Protein AF-A0ABD0NA34-F1 (afdb_monomer)

Mean predicted aligned error: 2.72 Å

Nearest PDB structures (foldseek):
  7ok5-assembly1_B  TM=9.257E-01  e=8.835E-05  Mus musculus
  7ok5-assembly1_A  TM=9.294E-01  e=1.356E-04  Mus musculus
  3p3y-assembly1_A  TM=9.213E-01  e=1.356E-04  Homo sapiens
  5e5r-assembly2_D  TM=9.156E-01  e=1.666E-03  Mus musculus
  5e5r-assembly1_B  TM=9.125E-01  e=2.128E-03  Mus musculus

Foldseek 3Di:
DFWQKDKDFQNHHDDCVQWDQPPNNPDIDHHPDDPVPDGWMKIWTDDPVGIDIDIDD

Solvent-accessible surfac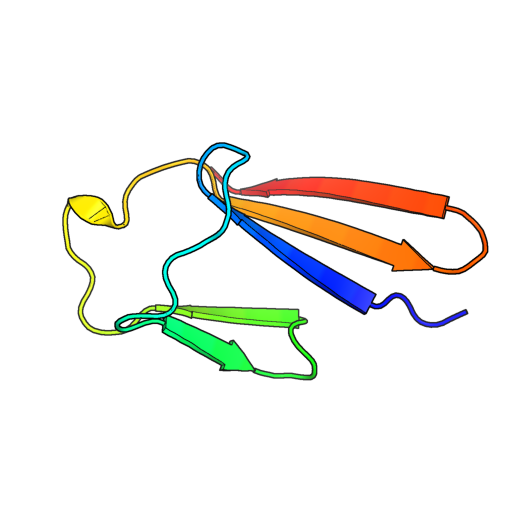e area (backbone atoms only — not comparable to full-atom values): 3558 Å² total; per-residue (Å²): 124,85,60,51,47,47,68,28,39,73,89,35,82,60,75,59,78,58,41,45,69,36,79,84,44,72,37,82,45,76,50,85,85,54,80,86,72,66,69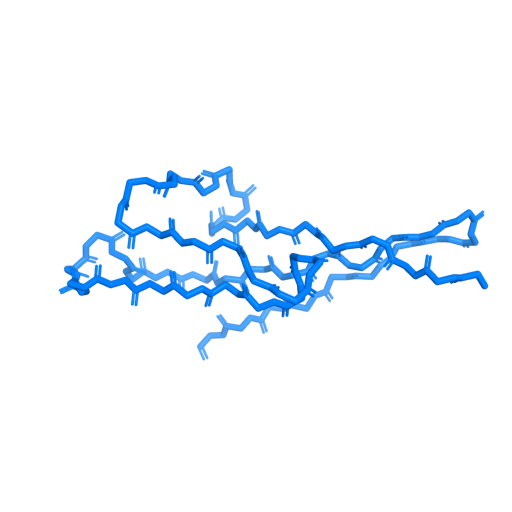,41,36,33,43,37,41,34,39,102,89,50,72,51,78,46,81,50,123

Structure (mmCIF, N/CA/C/O backbone):
data_AF-A0ABD0NA34-F1
#
_entry.id   AF-A0ABD0NA34-F1
#
loop_
_atom_site.group_PDB
_atom_site.id
_atom_site.type_symbol
_atom_site.label_atom_id
_atom_site.label_alt_id
_atom_site.label_comp_id
_atom_site.label_asym_id
_atom_site.label_entity_id
_atom_site.label_seq_id
_atom_site.pdbx_PDB_ins_code
_atom_site.Cartn_x
_atom_site.Cartn_y
_atom_site.Cartn_z
_atom_site.occupancy
_atom_site.B_iso_or_equiv
_atom_site.auth_seq_id
_atom_site.auth_comp_id
_atom_site.auth_asym_id
_atom_site.auth_atom_id
_atom_site.pdbx_PDB_model_num
ATOM 1 N N . PRO A 1 1 ? 13.923 -8.714 -10.149 1.00 88.69 1 PRO A N 1
ATOM 2 C CA . PRO A 1 1 ? 14.223 -8.000 -8.882 1.00 88.69 1 PRO A CA 1
ATOM 3 C C . PRO A 1 1 ? 12.932 -7.902 -8.067 1.00 88.69 1 PRO A C 1
ATOM 5 O O . PRO A 1 1 ? 11.897 -7.617 -8.663 1.00 88.69 1 PRO A O 1
ATOM 8 N N . THR A 1 2 ? 12.963 -8.186 -6.764 1.00 92.88 2 THR A N 1
ATOM 9 C CA . THR A 1 2 ? 11.757 -8.152 -5.917 1.00 92.88 2 THR A CA 1
ATOM 10 C C . THR A 1 2 ? 11.179 -6.734 -5.867 1.00 92.88 2 THR A C 1
ATOM 12 O O . THR A 1 2 ? 11.942 -5.811 -5.581 1.00 92.88 2 THR A O 1
ATOM 15 N N . PRO A 1 3 ? 9.880 -6.532 -6.159 1.00 96.56 3 PRO A N 1
ATOM 16 C CA . PRO A 1 3 ? 9.281 -5.206 -6.116 1.00 96.56 3 PRO A CA 1
ATOM 17 C C . PRO A 1 3 ? 8.964 -4.757 -4.687 1.00 96.56 3 PRO A C 1
ATOM 19 O O . PRO A 1 3 ? 8.591 -5.572 -3.832 1.00 96.56 3 PRO A O 1
ATOM 22 N N . SER A 1 4 ? 9.083 -3.453 -4.452 1.00 96.56 4 SER A N 1
ATOM 23 C CA . SER A 1 4 ? 8.483 -2.768 -3.308 1.00 96.56 4 SER A CA 1
ATOM 24 C C . SER A 1 4 ? 7.021 -2.442 -3.614 1.00 96.56 4 SER A C 1
ATOM 26 O O . SER A 1 4 ? 6.660 -2.240 -4.773 1.00 96.56 4 SER A O 1
ATOM 28 N N . ILE A 1 5 ? 6.181 -2.423 -2.577 1.00 97.38 5 ILE A N 1
ATOM 29 C CA . ILE A 1 5 ? 4.758 -2.089 -2.692 1.00 97.38 5 ILE A CA 1
ATOM 30 C C . ILE A 1 5 ? 4.496 -0.748 -2.011 1.00 97.38 5 ILE A C 1
ATOM 32 O O . ILE A 1 5 ? 4.926 -0.534 -0.872 1.00 97.38 5 ILE A O 1
ATOM 36 N N . LYS A 1 6 ? 3.767 0.127 -2.704 1.00 97.00 6 LYS A N 1
ATOM 37 C CA . LYS A 1 6 ? 3.189 1.363 -2.170 1.00 97.00 6 LYS A CA 1
ATOM 38 C C . LYS A 1 6 ? 1.669 1.293 -2.297 1.00 97.00 6 LYS A C 1
ATOM 40 O O . LYS A 1 6 ? 1.170 0.763 -3.283 1.00 97.00 6 LYS A O 1
ATOM 45 N N . TRP A 1 7 ? 0.966 1.829 -1.306 1.00 97.62 7 TRP A N 1
ATOM 46 C CA . TRP A 1 7 ? -0.489 1.939 -1.311 1.00 97.62 7 TRP A CA 1
ATOM 47 C C . TRP A 1 7 ? -0.908 3.405 -1.370 1.00 97.62 7 TRP A C 1
ATOM 49 O O . TRP A 1 7 ? -0.322 4.237 -0.672 1.00 97.62 7 TRP A O 1
ATOM 59 N N . THR A 1 8 ? -1.917 3.699 -2.180 1.00 97.19 8 THR A N 1
A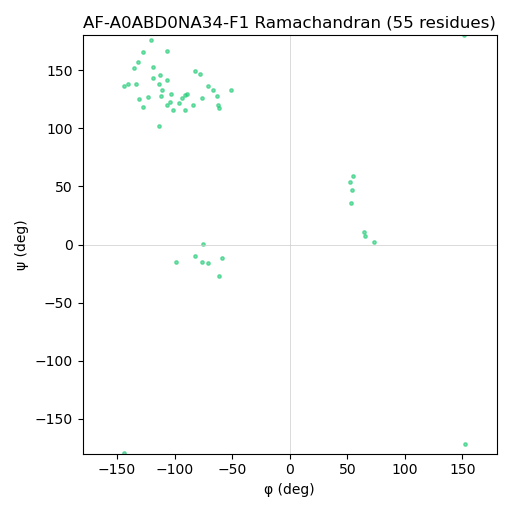TOM 60 C CA . THR A 1 8 ? -2.612 4.990 -2.257 1.00 97.19 8 THR A CA 1
ATOM 61 C C . THR A 1 8 ? -4.120 4.758 -2.226 1.00 97.19 8 THR A C 1
ATOM 63 O O . THR A 1 8 ? -4.590 3.656 -2.513 1.00 97.19 8 THR A O 1
ATOM 66 N N . LYS A 1 9 ? -4.874 5.774 -1.814 1.00 95.88 9 LYS A N 1
ATOM 67 C CA . LYS A 1 9 ? -6.338 5.769 -1.808 1.00 95.88 9 LYS A CA 1
ATOM 68 C C . LYS A 1 9 ? -6.786 6.961 -2.635 1.00 95.88 9 LYS A C 1
ATOM 70 O O . LYS A 1 9 ? -6.291 8.055 -2.395 1.00 95.88 9 LYS A O 1
ATOM 75 N N . ASP A 1 10 ? -7.643 6.743 -3.623 1.00 95.31 10 ASP A N 1
ATOM 76 C CA . ASP A 1 10 ? -8.120 7.787 -4.537 1.00 95.31 10 ASP A CA 1
ATOM 77 C C . ASP A 1 10 ? -6.956 8.558 -5.198 1.00 95.31 10 ASP A C 1
ATOM 79 O O . ASP A 1 10 ? -7.017 9.763 -5.415 1.00 95.31 10 ASP A O 1
ATOM 83 N N . TRP A 1 11 ? -5.864 7.842 -5.499 1.00 94.38 11 TRP A N 1
ATOM 84 C CA . TRP A 1 11 ? -4.589 8.372 -6.016 1.00 94.38 11 TRP A CA 1
ATOM 85 C C . TRP A 1 11 ? -3.803 9.286 -5.061 1.00 94.38 11 TRP A C 1
ATOM 87 O O . TRP A 1 11 ? -2.739 9.786 -5.428 1.00 94.38 11 TRP A O 1
ATOM 97 N N . GLU A 1 12 ? -4.248 9.415 -3.814 1.00 95.50 12 GLU A N 1
ATOM 98 C CA . GLU A 1 12 ? -3.604 10.189 -2.756 1.00 95.50 12 GLU A CA 1
ATOM 99 C C . GLU A 1 12 ? -2.925 9.300 -1.702 1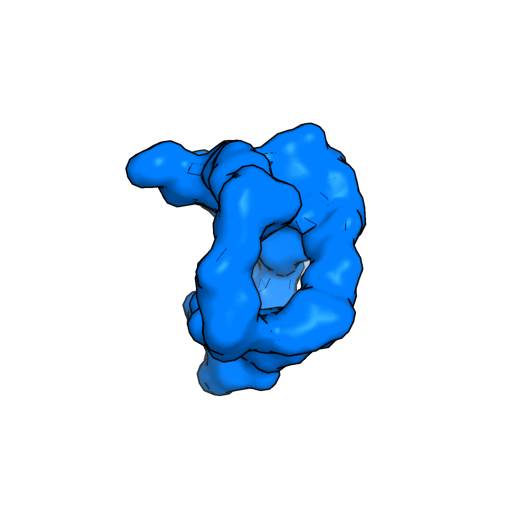.00 95.50 12 GLU A C 1
ATOM 101 O O . GLU A 1 12 ? -3.100 8.078 -1.634 1.00 95.50 12 GLU A O 1
ATOM 106 N N . GLU A 1 13 ? -2.083 9.915 -0.871 1.00 94.25 13 GLU A N 1
ATOM 107 C CA . GLU A 1 13 ? -1.418 9.209 0.218 1.00 94.25 13 GLU A CA 1
ATOM 108 C C . GLU A 1 13 ? -2.428 8.752 1.278 1.00 94.25 13 GLU A C 1
ATOM 110 O O . GLU A 1 13 ? -3.287 9.505 1.732 1.00 94.25 13 GLU A O 1
ATOM 115 N N . ILE A 1 14 ? -2.313 7.492 1.701 1.00 93.12 14 ILE A N 1
ATOM 116 C CA . ILE A 1 14 ? -3.233 6.925 2.683 1.00 93.12 14 ILE A CA 1
ATOM 117 C C . ILE A 1 14 ? -2.888 7.442 4.078 1.00 93.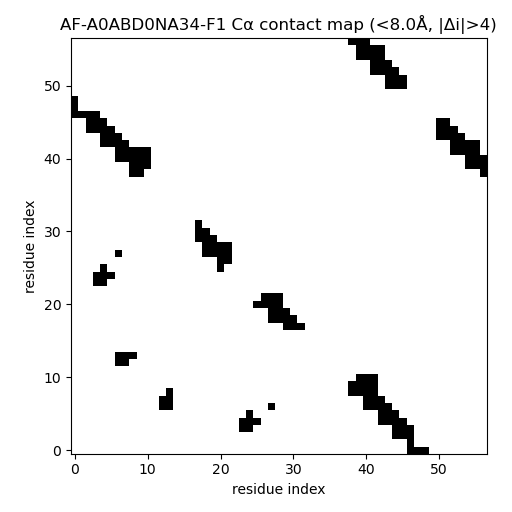12 14 ILE A C 1
ATOM 119 O O . ILE A 1 14 ? -1.785 7.223 4.581 1.00 93.12 14 ILE A O 1
ATOM 123 N N . SER A 1 15 ? -3.877 8.015 4.765 1.00 90.94 15 SER A N 1
ATOM 124 C CA . SER A 1 15 ? -3.783 8.250 6.207 1.00 90.94 15 SER A CA 1
ATOM 125 C C . SER A 1 15 ? -3.625 6.926 6.955 1.00 90.94 15 SER A C 1
ATOM 127 O O . SER A 1 15 ? -4.518 6.075 6.948 1.00 90.94 15 SER A O 1
ATOM 129 N N . MET A 1 16 ? -2.495 6.761 7.642 1.00 91.88 16 MET A N 1
ATOM 130 C CA . MET A 1 16 ? -2.177 5.541 8.390 1.00 91.88 16 MET A CA 1
ATOM 131 C C . MET A 1 16 ? -2.944 5.412 9.719 1.00 91.88 16 MET A C 1
ATOM 133 O O . MET A 1 16 ? -2.793 4.417 10.429 1.00 91.88 16 MET A O 1
ATOM 137 N N . THR A 1 17 ? -3.804 6.372 10.066 1.00 90.81 17 THR A N 1
ATOM 138 C CA . THR A 1 17 ? -4.669 6.288 11.249 1.00 90.81 17 THR A CA 1
ATOM 139 C C . THR A 1 17 ? -5.633 5.108 11.115 1.00 90.81 17 THR A C 1
ATOM 141 O O . THR A 1 17 ? -6.402 5.022 10.161 1.00 90.81 17 THR A O 1
ATOM 144 N N . GLY A 1 18 ? -5.567 4.162 12.059 1.00 90.94 18 GLY A N 1
ATOM 145 C CA . GLY A 1 18 ? -6.372 2.933 12.024 1.00 90.94 18 GLY A CA 1
ATOM 146 C C . GLY A 1 18 ? -5.927 1.903 10.976 1.00 90.94 18 GLY A C 1
ATOM 147 O O . GLY A 1 18 ? -6.533 0.836 10.875 1.00 90.94 18 GLY A O 1
ATOM 148 N N . LYS A 1 19 ? -4.848 2.166 10.228 1.00 94.94 19 LYS A N 1
ATOM 149 C CA . LYS A 1 19 ? -4.349 1.303 9.149 1.00 94.94 19 LYS A CA 1
ATOM 150 C C . LYS A 1 19 ? -2.939 0.812 9.450 1.00 94.94 19 LYS A C 1
ATOM 152 O O . LYS A 1 19 ? -2.174 1.436 10.180 1.00 94.94 19 LYS A O 1
ATOM 157 N N . LYS A 1 20 ? -2.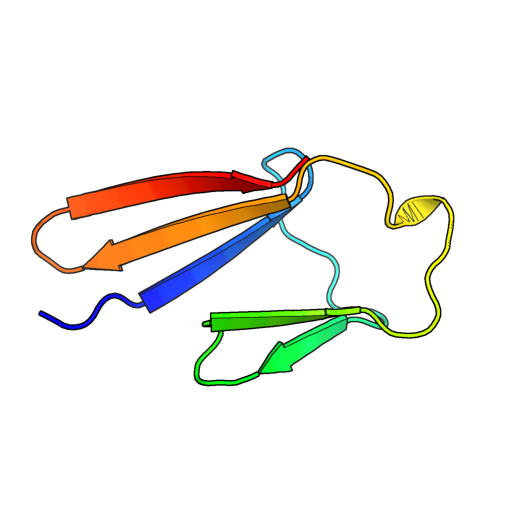581 -0.348 8.911 1.00 96.06 20 LYS A N 1
ATOM 158 C CA . LYS A 1 20 ? -1.266 -0.955 9.109 1.00 96.06 20 LYS A CA 1
ATOM 159 C C . LYS A 1 20 ? -0.809 -1.663 7.845 1.00 96.06 20 LYS A C 1
ATOM 161 O O . LYS A 1 20 ? -1.574 -2.401 7.235 1.00 96.06 20 LYS A O 1
ATOM 166 N N . LEU A 1 21 ? 0.459 -1.473 7.501 1.00 96.56 21 LEU A N 1
ATOM 167 C CA . LEU A 1 21 ? 1.127 -2.242 6.463 1.00 96.56 21 LEU A CA 1
ATOM 168 C C . LEU A 1 21 ? 1.757 -3.494 7.081 1.00 96.56 21 LEU A C 1
ATOM 170 O O . LEU A 1 21 ? 2.459 -3.431 8.092 1.00 96.56 21 LEU A O 1
ATOM 174 N N . GLU A 1 22 ? 1.477 -4.642 6.481 1.00 96.94 22 GLU A N 1
ATOM 175 C CA . GLU A 1 22 ? 1.976 -5.952 6.889 1.00 96.94 22 GLU A CA 1
ATOM 176 C C . GLU A 1 22 ? 2.627 -6.650 5.687 1.00 96.94 22 GLU A C 1
ATOM 178 O O . GLU A 1 22 ? 2.493 -6.210 4.541 1.00 96.94 22 GLU A O 1
ATOM 183 N N . ASN A 1 23 ? 3.383 -7.721 5.951 1.00 95.75 23 ASN A N 1
ATOM 184 C CA . ASN A 1 23 ? 4.056 -8.510 4.916 1.00 95.75 23 ASN A CA 1
ATOM 185 C C . ASN A 1 23 ? 4.910 -7.651 3.955 1.00 95.75 23 ASN A C 1
ATOM 187 O O . ASN A 1 23 ? 4.722 -7.687 2.742 1.00 95.75 23 ASN A O 1
ATOM 191 N N . PHE A 1 24 ? 5.825 -6.831 4.489 1.00 94.50 24 PHE A N 1
ATOM 192 C CA . PHE A 1 24 ? 6.654 -5.909 3.690 1.00 94.50 24 PHE A CA 1
ATOM 193 C C . PHE A 1 24 ? 5.816 -4.991 2.783 1.00 94.50 24 PHE A C 1
ATOM 195 O O . PHE A 1 24 ? 6.084 -4.855 1.588 1.00 94.50 24 PHE A O 1
ATOM 202 N N . ASN A 1 25 ? 4.766 -4.406 3.361 1.00 95.94 25 ASN A N 1
ATOM 203 C CA . ASN A 1 25 ? 3.794 -3.535 2.699 1.00 95.94 25 ASN A CA 1
ATOM 204 C C . ASN A 1 25 ? 2.953 -4.214 1.612 1.00 95.94 25 ASN A C 1
ATOM 206 O O . ASN A 1 25 ? 2.235 -3.531 0.892 1.00 95.94 25 ASN A O 1
ATOM 210 N N . LYS A 1 26 ? 2.989 -5.543 1.484 1.00 94.81 26 LYS A N 1
ATOM 211 C CA . LYS A 1 26 ? 2.151 -6.280 0.521 1.00 94.81 26 LYS A CA 1
ATOM 212 C C . LYS A 1 26 ? 0.700 -6.398 0.981 1.00 94.81 26 LYS A C 1
ATOM 214 O O . LYS A 1 26 ? -0.160 -6.740 0.180 1.00 94.81 26 LYS A O 1
ATOM 219 N N . THR A 1 27 ? 0.431 -6.127 2.255 1.00 95.88 27 THR A N 1
ATOM 220 C CA . THR A 1 27 ? -0.911 -6.198 2.831 1.00 95.88 27 THR A CA 1
ATOM 221 C C . THR A 1 27 ? -1.229 -4.893 3.543 1.00 95.88 27 THR A C 1
ATOM 223 O O . THR A 1 27 ? -0.554 -4.537 4.509 1.00 95.88 27 THR A O 1
ATOM 226 N N . LEU A 1 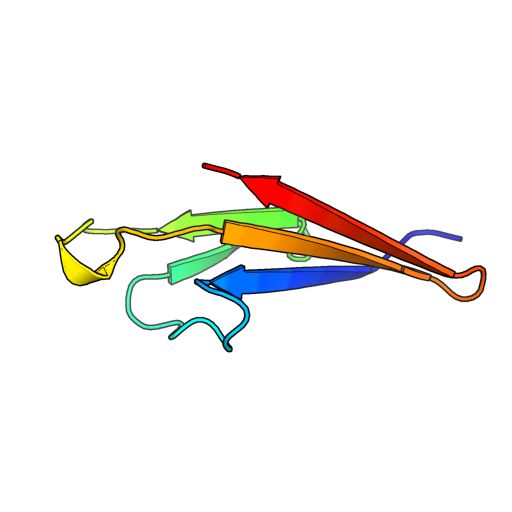28 ? -2.266 -4.193 3.084 1.00 96.50 28 LEU A N 1
ATOM 227 C CA . LEU A 1 28 ? -2.866 -3.075 3.802 1.00 96.50 28 LEU A CA 1
ATOM 228 C C . LEU A 1 28 ? -3.999 -3.606 4.682 1.00 96.50 28 LEU A C 1
ATOM 230 O O . LEU A 1 28 ? -4.990 -4.139 4.191 1.00 96.50 28 LEU A O 1
ATOM 234 N N . ARG A 1 29 ? -3.845 -3.470 5.996 1.00 96.12 29 ARG A N 1
ATOM 235 C CA . ARG A 1 29 ? -4.848 -3.862 6.982 1.00 96.12 29 ARG A CA 1
ATOM 236 C C . ARG A 1 29 ? -5.508 -2.625 7.571 1.00 96.12 29 ARG A C 1
ATOM 238 O O . ARG A 1 29 ? -4.841 -1.832 8.228 1.00 96.12 29 ARG A O 1
ATOM 245 N N . ILE A 1 30 ? -6.819 -2.511 7.408 1.00 95.25 30 ILE A N 1
ATOM 246 C CA . ILE A 1 30 ? -7.639 -1.437 7.980 1.00 95.25 30 ILE A CA 1
ATOM 247 C C . ILE A 1 30 ? -8.379 -2.002 9.196 1.00 95.25 30 ILE A C 1
ATOM 249 O O . ILE A 1 30 ? -8.953 -3.091 9.132 1.00 95.25 30 ILE A O 1
ATOM 253 N N . LYS A 1 31 ? -8.310 -1.311 10.334 1.00 93.25 31 LYS A N 1
ATOM 254 C CA . LYS A 1 31 ? -9.031 -1.661 11.564 1.00 93.25 31 LYS A CA 1
ATOM 255 C C . LYS A 1 31 ? -10.081 -0.595 11.846 1.00 93.25 31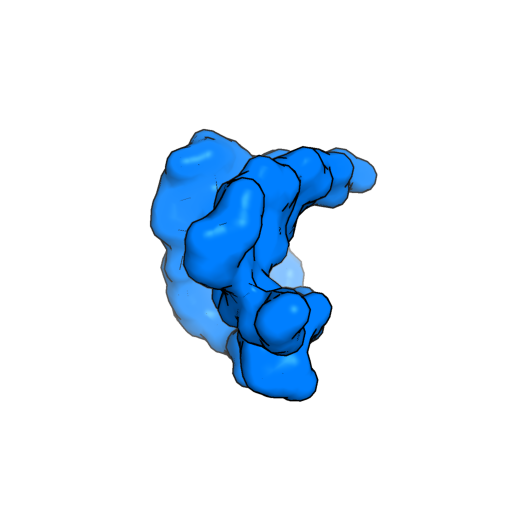 LYS A C 1
ATOM 257 O O . LYS A 1 31 ? -9.805 0.578 11.643 1.00 93.25 31 LYS A O 1
ATOM 262 N N . ASN A 1 32 ? -11.218 -1.010 12.408 1.00 90.31 32 ASN A N 1
ATOM 263 C CA . ASN A 1 32 ? -12.333 -0.123 12.754 1.00 90.31 32 ASN A CA 1
ATOM 264 C C . ASN A 1 32 ? -12.811 0.703 11.545 1.00 90.31 32 ASN A C 1
ATOM 266 O O . ASN A 1 32 ? -12.769 1.926 11.592 1.00 90.31 32 ASN A O 1
ATOM 270 N N . ILE A 1 33 ? -13.226 0.011 10.474 1.00 92.75 33 ILE A N 1
ATOM 271 C CA . ILE A 1 33 ? -13.692 0.630 9.223 1.00 92.75 33 ILE A CA 1
ATOM 272 C C . ILE A 1 33 ? -14.759 1.700 9.492 1.00 92.75 33 ILE A C 1
ATOM 274 O O . ILE A 1 33 ? -15.727 1.440 10.215 1.00 92.75 33 ILE A O 1
ATOM 278 N N . SER A 1 34 ? -14.597 2.868 8.869 1.00 92.06 34 SER A N 1
ATOM 279 C CA . SER A 1 34 ? -15.601 3.937 8.809 1.00 92.06 34 SER A CA 1
ATOM 280 C C . SER A 1 34 ? -15.990 4.265 7.361 1.00 92.06 34 SER A C 1
ATOM 282 O O . SER A 1 34 ? -15.426 3.731 6.407 1.00 92.06 34 SER A O 1
ATOM 284 N N . MET A 1 35 ? -16.960 5.168 7.182 1.00 92.25 35 MET A N 1
ATOM 285 C CA . MET A 1 35 ? -17.320 5.676 5.851 1.00 92.25 35 MET A CA 1
ATOM 286 C C . MET A 1 35 ? -16.155 6.412 5.166 1.00 92.25 35 MET A C 1
ATOM 288 O O . MET A 1 35 ? -16.065 6.387 3.943 1.00 92.25 35 MET A O 1
ATOM 292 N N . ASP A 1 36 ? -15.227 6.988 5.936 1.00 89.81 36 ASP A N 1
ATOM 293 C CA . ASP A 1 36 ? -14.052 7.696 5.407 1.00 89.81 36 ASP A CA 1
ATOM 294 C C . ASP A 1 36 ? -13.024 6.746 4.773 1.00 89.81 36 ASP A C 1
ATOM 296 O O . ASP A 1 36 ? -12.136 7.180 4.036 1.00 89.81 36 ASP A O 1
ATOM 300 N N . ASP A 1 37 ? -13.125 5.441 5.040 1.00 92.31 37 ASP A N 1
ATOM 301 C CA . ASP A 1 37 ? -12.267 4.427 4.430 1.00 92.31 37 ASP A CA 1
ATOM 302 C C . ASP A 1 37 ? -12.748 4.002 3.034 1.00 92.31 37 ASP A C 1
ATOM 304 O O . ASP A 1 37 ? -12.004 3.317 2.333 1.00 92.31 37 ASP A O 1
ATOM 308 N N . GLY A 1 38 ? -13.948 4.409 2.603 1.00 93.19 38 GLY A N 1
ATOM 309 C CA . GLY A 1 38 ? -14.465 4.114 1.263 1.00 93.19 38 GLY A CA 1
ATOM 310 C C . GLY A 1 38 ? -13.735 4.899 0.172 1.00 93.19 38 GLY A C 1
ATOM 311 O O . GLY A 1 38 ? -13.481 6.089 0.348 1.00 93.19 38 GLY A O 1
ATOM 312 N N . GLY A 1 39 ? -13.390 4.237 -0.931 1.00 93.25 39 GLY A N 1
ATOM 313 C CA . GLY A 1 39 ? -12.672 4.808 -2.075 1.00 93.25 39 GLY A CA 1
ATOM 314 C C . GLY A 1 39 ? -11.842 3.746 -2.795 1.00 93.25 39 GLY A C 1
ATOM 315 O O . GLY A 1 39 ? -11.816 2.587 -2.370 1.00 93.25 39 GLY A O 1
ATOM 316 N N . ASP A 1 40 ? -11.148 4.150 -3.853 1.00 96.56 40 ASP A N 1
ATOM 317 C CA . ASP A 1 40 ? -10.350 3.248 -4.682 1.00 96.56 40 ASP A CA 1
ATOM 318 C C . ASP A 1 40 ? -8.967 3.053 -4.061 1.00 96.56 40 ASP A C 1
ATOM 320 O O . ASP A 1 40 ? -8.200 4.007 -3.909 1.00 96.56 40 ASP A O 1
ATOM 324 N N . TYR A 1 41 ? -8.607 1.816 -3.724 1.00 96.75 41 TYR A N 1
ATOM 325 C CA . TYR A 1 41 ? -7.272 1.508 -3.211 1.00 96.75 41 TYR A CA 1
ATOM 326 C C . TYR A 1 41 ? -6.362 1.091 -4.356 1.00 96.75 41 TYR A C 1
ATOM 328 O O . TYR A 1 41 ? -6.655 0.148 -5.083 1.00 96.75 41 TYR A O 1
ATOM 336 N N . ILE A 1 42 ? -5.218 1.749 -4.501 1.00 97.62 42 ILE A N 1
ATOM 337 C CA . ILE A 1 42 ? -4.249 1.440 -5.547 1.00 97.62 42 ILE A CA 1
ATOM 338 C C . ILE A 1 42 ? -3.003 0.853 -4.902 1.00 97.62 42 ILE A C 1
ATOM 340 O O . ILE A 1 42 ? -2.422 1.440 -3.985 1.00 97.62 42 ILE A O 1
ATOM 344 N N . CYS A 1 43 ? -2.574 -0.310 -5.392 1.00 97.19 43 CYS A N 1
ATOM 345 C CA . CYS A 1 43 ? -1.266 -0.856 -5.060 1.00 97.19 43 CYS A CA 1
ATOM 346 C C . CYS A 1 43 ? -0.303 -0.663 -6.237 1.00 97.19 43 CYS A C 1
ATOM 348 O O . CYS A 1 43 ? -0.546 -1.147 -7.343 1.00 97.19 43 CYS A O 1
ATOM 350 N N . THR A 1 44 ? 0.809 0.020 -5.981 1.00 97.69 44 THR A N 1
ATOM 351 C CA . THR A 1 44 ? 1.903 0.211 -6.937 1.00 97.69 44 THR A CA 1
ATOM 352 C C . THR A 1 44 ? 3.034 -0.745 -6.591 1.00 97.69 44 THR A C 1
ATOM 354 O O . THR A 1 44 ? 3.661 -0.622 -5.534 1.00 97.69 44 THR A O 1
ATOM 357 N N . ALA A 1 45 ? 3.325 -1.686 -7.486 1.00 97.88 45 ALA A N 1
ATOM 358 C CA . ALA A 1 45 ? 4.488 -2.559 -7.395 1.00 97.88 45 ALA A CA 1
ATOM 359 C C . ALA A 1 45 ? 5.628 -1.984 -8.240 1.00 97.88 45 ALA A C 1
ATOM 361 O O . ALA A 1 45 ? 5.461 -1.806 -9.443 1.00 97.88 45 ALA A O 1
ATOM 362 N N . SER A 1 46 ? 6.790 -1.709 -7.641 1.00 97.62 46 SER A N 1
ATOM 363 C CA . SER A 1 46 ? 7.912 -1.061 -8.335 1.00 97.62 46 SER A CA 1
ATOM 364 C C . SER A 1 46 ? 9.249 -1.753 -8.085 1.00 97.62 46 SER A C 1
ATOM 366 O O . SER A 1 46 ? 9.565 -2.165 -6.968 1.00 97.62 46 SER A O 1
ATOM 368 N N . ASN A 1 47 ? 10.053 -1.902 -9.136 1.00 97.31 47 ASN A N 1
ATOM 369 C CA . ASN A 1 47 ? 11.447 -2.327 -9.057 1.00 97.31 47 ASN A CA 1
ATOM 370 C C . ASN A 1 47 ? 12.296 -1.590 -10.112 1.00 97.31 47 ASN A C 1
ATOM 372 O O . ASN A 1 47 ? 11.795 -0.799 -10.901 1.00 97.31 47 ASN A O 1
ATOM 376 N N . ARG A 1 48 ? 13.602 -1.885 -10.177 1.00 97.44 48 ARG A N 1
ATOM 377 C CA . ARG A 1 48 ? 14.526 -1.254 -11.146 1.00 97.44 48 ARG A CA 1
ATOM 378 C C . ARG A 1 48 ? 14.171 -1.441 -12.633 1.00 97.44 48 ARG A C 1
ATOM 380 O O . ARG A 1 48 ? 14.831 -0.848 -13.472 1.00 97.44 48 ARG A O 1
ATOM 387 N N . MET A 1 49 ? 13.229 -2.322 -12.966 1.00 97.31 49 MET A N 1
ATOM 388 C CA . MET A 1 49 ? 12.788 -2.584 -14.340 1.00 97.31 49 MET A CA 1
ATOM 389 C C . MET A 1 49 ? 11.499 -1.836 -14.694 1.00 97.31 49 MET A C 1
ATOM 391 O O . MET A 1 49 ? 11.171 -1.751 -15.871 1.00 97.31 49 MET A O 1
ATOM 395 N N . GLY A 1 50 ? 10.774 -1.305 -13.706 1.00 96.75 50 GLY A N 1
ATOM 396 C CA . GLY A 1 50 ? 9.539 -0.566 -13.931 1.00 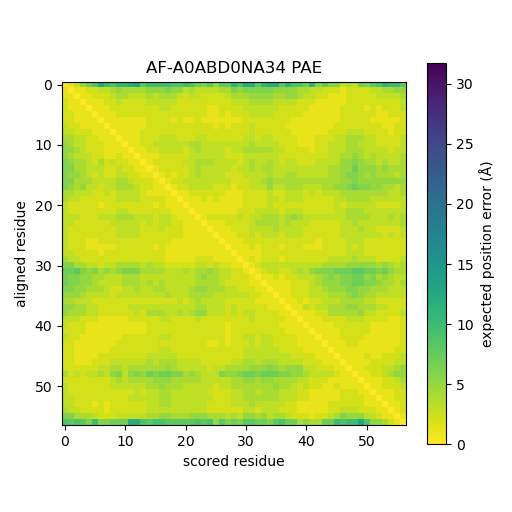96.75 50 GLY A CA 1
ATOM 397 C C . GLY A 1 50 ? 8.569 -0.648 -12.759 1.00 96.75 50 GLY A C 1
ATOM 398 O O . GLY A 1 50 ? 8.886 -1.178 -11.690 1.00 96.75 50 GLY A O 1
ATOM 399 N N . SER A 1 51 ? 7.369 -0.130 -12.997 1.00 97.12 51 SER A N 1
ATOM 400 C CA . SER A 1 51 ? 6.267 -0.091 -12.041 1.00 97.12 51 SER A CA 1
ATOM 401 C C . SER A 1 51 ? 4.949 -0.500 -12.690 1.00 97.12 51 SER A C 1
ATOM 403 O O . SER A 1 51 ? 4.763 -0.312 -13.891 1.00 97.12 51 SER A O 1
ATOM 405 N N . LEU A 1 52 ? 4.041 -1.050 -11.888 1.00 97.00 52 LEU A N 1
ATOM 406 C CA . LEU A 1 52 ? 2.679 -1.382 -12.292 1.00 97.00 52 LEU A CA 1
ATOM 407 C C . LEU A 1 52 ? 1.705 -1.046 -11.164 1.00 97.00 52 LEU A C 1
ATOM 409 O O . LEU A 1 52 ? 1.986 -1.347 -10.002 1.00 97.00 52 LEU A O 1
ATOM 413 N N . ASP A 1 53 ? 0.566 -0.473 -11.541 1.00 97.19 53 ASP A N 1
ATOM 414 C CA . ASP A 1 53 ? -0.524 -0.111 -10.641 1.00 97.19 53 ASP A CA 1
ATOM 415 C C . ASP A 1 53 ? -1.698 -1.078 -10.805 1.00 97.19 53 ASP A C 1
ATOM 417 O O . ASP A 1 53 ? -2.029 -1.498 -11.917 1.00 97.19 53 ASP A O 1
ATOM 421 N N . HIS A 1 54 ? -2.340 -1.419 -9.692 1.00 97.06 54 HIS A N 1
ATOM 422 C CA . HIS A 1 54 ? -3.586 -2.176 -9.677 1.00 97.06 54 HIS A CA 1
ATOM 423 C C . HIS A 1 54 ? -4.600 -1.473 -8.779 1.00 97.06 54 HIS A C 1
ATOM 425 O O . HIS A 1 54 ? -4.301 -1.205 -7.614 1.00 97.06 54 HIS A O 1
ATOM 431 N N . VAL A 1 55 ? -5.773 -1.175 -9.340 1.00 97.12 55 VAL A N 1
ATOM 432 C CA . VAL A 1 55 ? -6.894 -0.547 -8.634 1.00 97.12 55 VAL A CA 1
ATOM 433 C C . VAL A 1 55 ? -7.784 -1.637 -8.048 1.00 97.12 55 VAL A C 1
ATOM 435 O O . VAL A 1 55 ? -8.178 -2.569 -8.749 1.00 97.12 55 VAL A O 1
ATOM 438 N N . ILE A 1 56 ? -8.077 -1.508 -6.761 1.00 93.81 56 ILE A N 1
ATOM 439 C CA . ILE A 1 56 ? -8.898 -2.406 -5.960 1.00 93.81 56 ILE A CA 1
ATOM 440 C C . ILE A 1 56 ? -10.145 -1.609 -5.572 1.00 93.81 56 ILE A C 1
ATOM 442 O O . ILE A 1 56 ? -10.078 -0.737 -4.703 1.00 93.81 56 ILE A O 1
ATOM 446 N N . THR A 1 57 ? -11.237 -1.894 -6.279 1.00 82.62 57 THR A N 1
ATOM 447 C CA . THR A 1 57 ? -12.582 -1.330 -6.082 1.00 82.62 57 THR A CA 1
ATOM 448 C C . THR A 1 57 ? -13.454 -2.258 -5.251 1.00 82.62 57 THR A C 1
ATOM 450 O O . THR A 1 57 ? -13.446 -3.471 -5.578 1.00 82.62 57 THR A O 1
#

Secondary structure (DSSP, 8-state):
-PPEEEEEETTEEPP-TTEEEETTTTEEEE-S--GGG-S-EEEEEEETTEEEEEEE-

Radius of gyration: 11.85 Å; Cα contacts (8 Å, |Δi|>4): 88; chains: 1; bounding box: 32×19×27 Å

Sequence (57 aa):
PTPSIKWTKDWEEISMTGKKLENFNKTLRIKNISMDDGGDYICTASNRMGSLDHVIT

Organism: Cirrhinus mrigala (NCBI:txid683832)

InterPro domains:
  IPR007110 Immunoglobulin-like domain [PS50835] (1-57)
  IPR013098 Immunoglobulin I-set [PF07679] (1-53)
  IPR013783 Immunoglobulin-like fold [G3DSA:2.60.40.10] (1-57)
  IPR036179 Immunoglobulin-like domain superfamily [SSF48726] (1-54)

pLDDT: mean 94.87, std 2.88, range [82.62, 97.88]